Protein AF-A0A392P8F8-F1 (afdb_monomer)

pLDDT: mean 82.73, std 11.22, range [48.0, 95.44]

Secondary structure (DSSP, 8-state):
----S-EEEE-S-S-EE-TTT--EE-S-EEEESSTT---EEEHHHH-GGGS-S--GGGTT------SS-SSSS--B-TTT--B--

Structure (mmCIF, N/CA/C/O backbone):
data_AF-A0A392P8F8-F1
#
_entry.id   AF-A0A392P8F8-F1
#
loop_
_atom_site.group_PDB
_atom_site.id
_atom_site.type_symbol
_atom_site.label_atom_id
_atom_site.label_alt_id
_atom_site.label_comp_id
_atom_site.label_asym_id
_atom_site.label_entity_id
_atom_site.label_seq_id
_atom_site.pdbx_PDB_ins_code
_atom_site.Cartn_x
_atom_site.Cartn_y
_atom_site.Cartn_z
_atom_site.occupancy
_atom_site.B_iso_or_equiv
_atom_site.auth_seq_id
_atom_site.auth_comp_id
_atom_site.auth_asym_id
_atom_site.auth_atom_id
_atom_site.pdbx_PDB_model_num
ATOM 1 N N . MET A 1 1 ? 6.852 -8.595 7.461 1.00 48.00 1 MET A N 1
ATOM 2 C CA . MET A 1 1 ? 6.937 -8.157 6.061 1.00 48.00 1 MET A CA 1
ATOM 3 C C . MET A 1 1 ? 8.413 -8.179 5.813 1.00 48.00 1 MET A C 1
ATOM 5 O O . MET A 1 1 ? 9.056 -7.150 5.892 1.00 48.00 1 MET A O 1
ATOM 9 N N . ASP A 1 2 ? 8.950 -9.378 5.679 1.00 58.34 2 ASP A N 1
ATOM 10 C CA . ASP A 1 2 ? 10.386 -9.546 5.543 1.00 58.34 2 ASP A CA 1
ATOM 11 C C . ASP A 1 2 ? 10.548 -10.033 4.112 1.00 58.34 2 ASP A C 1
ATOM 13 O O . ASP A 1 2 ? 10.583 -11.222 3.813 1.00 58.34 2 ASP A O 1
ATOM 17 N N . HIS A 1 3 ? 10.389 -9.069 3.204 1.00 73.50 3 HIS A N 1
ATOM 18 C CA . HIS A 1 3 ? 10.785 -9.227 1.821 1.00 73.50 3 HIS A CA 1
ATOM 19 C C . HIS A 1 3 ? 12.253 -8.817 1.764 1.00 73.50 3 HIS A C 1
ATOM 21 O O . HIS A 1 3 ? 12.567 -7.644 1.943 1.00 73.50 3 HIS A O 1
ATOM 27 N N . GLU A 1 4 ? 13.139 -9.789 1.567 1.00 80.12 4 GLU A N 1
ATOM 28 C CA . GLU A 1 4 ? 14.586 -9.605 1.746 1.00 80.12 4 GLU A CA 1
ATOM 29 C C . GLU A 1 4 ? 15.311 -8.996 0.537 1.00 80.12 4 GLU A C 1
ATOM 31 O O . GLU A 1 4 ? 16.523 -8.804 0.585 1.00 80.12 4 GLU A O 1
ATOM 36 N N . HIS A 1 5 ? 14.610 -8.674 -0.554 1.00 87.62 5 HIS A N 1
ATOM 37 C CA . HIS A 1 5 ? 15.243 -7.986 -1.680 1.00 87.62 5 HIS A CA 1
ATOM 38 C C . HIS A 1 5 ? 15.114 -6.468 -1.565 1.00 87.62 5 HIS A C 1
ATOM 40 O O . HIS A 1 5 ? 14.077 -5.940 -1.151 1.00 87.62 5 HIS A O 1
ATOM 46 N N . SER A 1 6 ? 16.145 -5.781 -2.051 1.00 89.94 6 SER A N 1
ATOM 47 C CA . SER A 1 6 ? 16.154 -4.334 -2.237 1.00 89.94 6 SER A CA 1
ATOM 48 C C . SER A 1 6 ? 15.023 -3.869 -3.157 1.00 89.94 6 SER A C 1
ATOM 50 O O . SER A 1 6 ? 14.664 -4.531 -4.139 1.00 89.94 6 SER A O 1
ATOM 52 N N . LEU A 1 7 ? 14.472 -2.701 -2.831 1.00 91.94 7 LEU A N 1
ATOM 53 C CA . LEU A 1 7 ? 13.449 -2.025 -3.617 1.00 91.94 7 LEU A CA 1
ATOM 54 C C . LEU A 1 7 ? 14.055 -0.813 -4.335 1.00 91.94 7 LEU A C 1
ATOM 56 O O . LEU A 1 7 ? 14.775 -0.025 -3.728 1.00 91.94 7 LEU A O 1
ATOM 60 N N . GLN A 1 8 ? 13.701 -0.624 -5.604 1.00 94.00 8 GLN A N 1
ATOM 61 C CA . GLN A 1 8 ? 14.024 0.559 -6.398 1.00 94.00 8 GLN A CA 1
ATOM 62 C C . GLN A 1 8 ? 12.804 1.434 -6.620 1.00 94.00 8 GLN A C 1
ATOM 64 O O . GLN A 1 8 ? 11.741 0.951 -7.014 1.00 94.00 8 GLN A O 1
ATOM 69 N N . TYR A 1 9 ? 13.007 2.739 -6.476 1.00 94.50 9 TYR A N 1
ATOM 70 C CA . TYR A 1 9 ? 12.036 3.737 -6.893 1.00 94.50 9 TYR A CA 1
ATOM 71 C C . TYR A 1 9 ? 11.808 3.680 -8.409 1.00 94.50 9 TYR A C 1
ATOM 73 O O . TYR A 1 9 ? 12.752 3.611 -9.205 1.00 94.50 9 TYR A O 1
ATOM 81 N N . LYS A 1 10 ? 10.544 3.750 -8.814 1.00 94.44 10 LYS A N 1
ATOM 82 C CA . LYS A 1 10 ? 10.101 3.885 -10.196 1.00 94.44 10 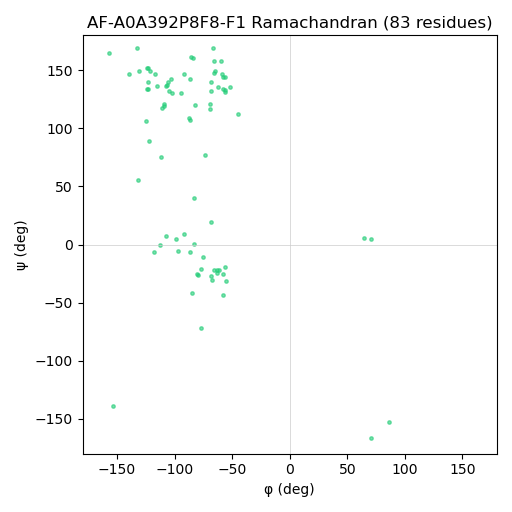LYS A CA 1
ATOM 83 C C . LYS A 1 10 ? 9.201 5.119 -10.316 1.00 94.44 10 LYS A C 1
ATOM 85 O O . LYS A 1 10 ? 8.311 5.299 -9.481 1.00 94.44 10 LYS A O 1
ATOM 90 N N . PRO A 1 11 ? 9.415 5.959 -11.345 1.00 94.31 11 PRO A N 1
ATOM 91 C CA . PRO A 1 11 ? 8.551 7.103 -11.610 1.00 94.31 11 PRO A CA 1
ATOM 92 C C . PRO A 1 11 ? 7.140 6.649 -12.032 1.00 94.31 11 PRO A C 1
ATOM 94 O O . PRO A 1 11 ? 6.943 5.468 -12.337 1.00 94.31 11 PRO A O 1
ATOM 97 N N . PRO A 1 12 ? 6.164 7.575 -12.097 1.00 95.12 12 PRO A N 1
ATOM 98 C CA . PRO A 1 12 ? 4.797 7.272 -12.504 1.00 95.12 12 PRO A CA 1
ATOM 99 C C . PRO A 1 12 ? 4.707 6.528 -13.838 1.00 95.12 12 PRO A C 1
ATOM 101 O O . PRO A 1 12 ? 5.353 6.902 -14.817 1.00 95.12 12 PRO A O 1
ATOM 104 N N . GLY A 1 13 ? 3.866 5.495 -13.878 1.00 92.19 13 GLY A N 1
ATOM 105 C CA . GLY A 1 13 ? 3.662 4.660 -15.058 1.00 92.19 13 GLY A CA 1
ATOM 106 C C . GLY A 1 13 ? 2.283 4.005 -15.081 1.00 92.19 13 GLY A C 1
ATOM 107 O O . GLY A 1 13 ? 1.276 4.636 -14.758 1.00 92.19 13 GLY A O 1
ATOM 108 N N . ALA A 1 14 ? 2.234 2.734 -15.484 1.00 93.00 14 ALA A N 1
ATOM 109 C CA . ALA A 1 14 ? 0.999 1.957 -15.467 1.00 93.00 14 ALA A CA 1
ATOM 110 C C . ALA A 1 14 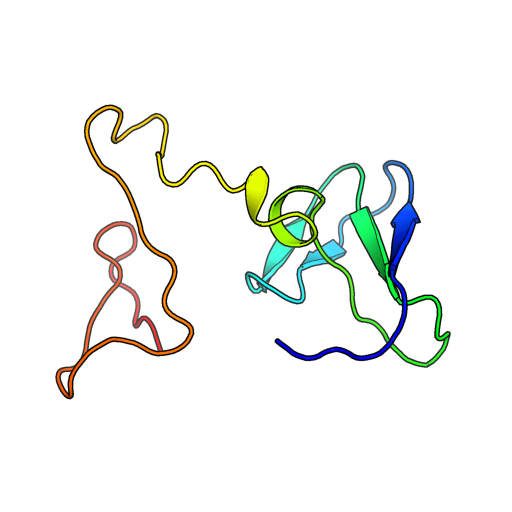? 0.484 1.752 -14.026 1.00 93.00 14 ALA A C 1
ATOM 112 O O . ALA A 1 14 ? 1.296 1.649 -13.101 1.00 93.00 14 ALA A O 1
ATOM 113 N N . PRO A 1 15 ? -0.844 1.643 -13.823 1.00 95.44 15 PRO A N 1
ATOM 114 C CA . PRO A 1 15 ? -1.399 1.255 -12.533 1.00 95.44 15 PRO A CA 1
ATOM 115 C C . PRO A 1 15 ? -0.837 -0.089 -12.071 1.00 95.44 15 PRO A C 1
ATOM 117 O O . PRO A 1 15 ? -0.628 -1.002 -12.873 1.00 95.44 15 PRO A O 1
ATOM 120 N N . TYR A 1 16 ? -0.632 -0.224 -10.768 1.00 94.56 16 TYR A N 1
ATOM 121 C CA . TYR A 1 16 ? -0.062 -1.422 -10.156 1.00 94.56 16 TYR A CA 1
ATOM 122 C C . TYR A 1 16 ? -0.882 -1.853 -8.942 1.00 94.56 16 TYR A C 1
ATOM 124 O O . TYR A 1 16 ? -1.758 -1.129 -8.474 1.00 94.56 16 TYR A O 1
ATOM 132 N N . LYS A 1 17 ? -0.614 -3.054 -8.422 1.00 95.38 17 LYS A N 1
ATOM 133 C CA . LYS A 1 17 ? -1.210 -3.531 -7.170 1.00 95.38 17 LYS A CA 1
ATOM 134 C C . LYS A 1 17 ? -0.141 -3.564 -6.090 1.00 95.38 17 LYS A C 1
ATOM 136 O O . LYS A 1 17 ? 0.863 -4.258 -6.239 1.00 95.38 17 LYS A O 1
ATOM 141 N N . CYS A 1 18 ? -0.358 -2.826 -5.008 1.00 92.88 18 CYS A N 1
ATOM 142 C CA . CYS A 1 18 ? 0.576 -2.797 -3.895 1.00 92.88 18 CYS A CA 1
ATOM 143 C C . CYS A 1 18 ? 0.594 -4.150 -3.176 1.00 92.88 18 CYS A C 1
ATOM 145 O O . CYS A 1 18 ? -0.434 -4.726 -2.830 1.00 92.88 18 CYS A O 1
ATOM 147 N N . SER A 1 19 ? 1.785 -4.675 -2.927 1.00 91.75 19 SER A N 1
ATOM 148 C CA . SER A 1 19 ? 2.008 -5.951 -2.256 1.00 91.75 19 SER A CA 1
ATOM 149 C C . SER A 1 19 ? 1.822 -5.850 -0.744 1.00 91.75 19 SER A C 1
ATOM 151 O O . SER A 1 19 ? 1.533 -6.872 -0.123 1.00 91.75 19 SER A O 1
ATOM 153 N N . GLY A 1 20 ? 1.927 -4.642 -0.179 1.00 85.00 20 GLY A N 1
ATOM 154 C 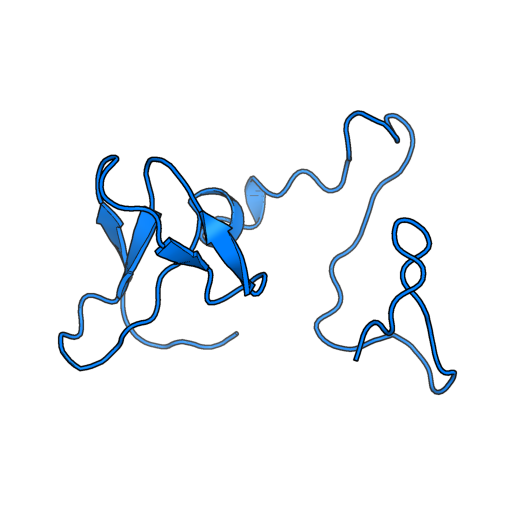CA . GLY A 1 20 ? 1.683 -4.342 1.230 1.00 85.00 20 GLY A CA 1
ATOM 155 C C . GLY A 1 20 ? 0.191 -4.277 1.544 1.00 85.00 20 GLY A C 1
ATOM 156 O O . GLY A 1 20 ? -0.342 -5.196 2.159 1.00 85.00 20 GLY A O 1
ATOM 157 N N . CYS A 1 21 ? -0.492 -3.225 1.083 1.00 84.69 21 CYS A N 1
ATOM 158 C CA . CYS A 1 21 ? -1.907 -2.981 1.396 1.00 84.69 21 CYS A CA 1
ATOM 159 C C . CYS A 1 21 ? -2.907 -3.671 0.452 1.00 84.69 21 CYS A C 1
ATOM 161 O O . CYS A 1 21 ? -4.102 -3.631 0.709 1.00 84.69 21 CYS A O 1
ATOM 163 N N . LYS A 1 22 ? -2.442 -4.308 -0.633 1.00 87.44 22 LYS A N 1
ATOM 164 C CA . LYS A 1 22 ? -3.273 -4.986 -1.653 1.00 87.44 22 LYS A CA 1
ATOM 165 C C . LYS A 1 22 ? -4.198 -4.076 -2.463 1.00 87.44 22 LYS A C 1
ATOM 167 O O . LYS A 1 22 ? -4.920 -4.590 -3.318 1.00 87.44 22 LYS A O 1
ATOM 172 N N . GLU A 1 23 ? -4.106 -2.766 -2.282 1.00 88.81 23 GLU A N 1
ATOM 173 C CA . GLU A 1 23 ? -4.861 -1.785 -3.055 1.00 88.81 23 GLU A CA 1
ATOM 174 C C . GLU A 1 23 ? -4.165 -1.401 -4.364 1.00 88.81 23 GLU A C 1
ATOM 176 O O . GLU A 1 23 ? -2.963 -1.624 -4.564 1.00 88.81 23 GLU A O 1
ATOM 181 N N . LEU A 1 24 ? -4.954 -0.836 -5.278 1.00 94.38 24 LEU A N 1
ATOM 182 C CA . LEU A 1 24 ? -4.459 -0.294 -6.538 1.00 94.38 24 LEU A CA 1
ATOM 183 C C . LEU A 1 24 ? -3.602 0.957 -6.271 1.00 94.38 24 LEU A C 1
ATOM 185 O O . LEU A 1 24 ? -3.923 1.779 -5.416 1.00 94.38 24 LEU A O 1
ATOM 189 N N . GLY A 1 25 ? -2.500 1.099 -6.996 1.00 91.75 25 GLY A N 1
ATOM 190 C CA . GLY A 1 25 ? -1.605 2.247 -6.945 1.00 91.75 25 GLY A CA 1
ATOM 191 C C . GLY A 1 25 ? -1.534 2.984 -8.269 1.00 91.75 25 GLY A C 1
ATOM 192 O O . GLY A 1 25 ? -1.600 2.379 -9.342 1.00 91.75 25 GLY A O 1
ATOM 193 N N . PHE A 1 26 ? -1.369 4.298 -8.163 1.00 93.88 26 PHE A N 1
ATOM 194 C CA . PHE A 1 26 ? -1.123 5.212 -9.269 1.00 93.88 26 PHE A CA 1
ATOM 195 C C . PHE A 1 26 ? 0.071 6.091 -8.910 1.00 93.88 26 PHE A C 1
ATOM 197 O O . PHE A 1 26 ? 0.280 6.396 -7.739 1.00 93.88 26 PHE A O 1
ATOM 204 N N . GLY A 1 27 ? 0.833 6.524 -9.910 1.00 93.31 27 GLY A N 1
ATOM 205 C CA . GLY A 1 27 ? 2.010 7.352 -9.667 1.00 93.31 27 GLY A CA 1
ATOM 206 C C . GLY A 1 27 ? 3.264 6.533 -9.377 1.00 93.31 27 GLY A C 1
ATOM 207 O O . GLY A 1 27 ? 3.418 5.416 -9.878 1.00 93.31 27 GLY A O 1
ATOM 208 N N . SER A 1 28 ? 4.185 7.134 -8.630 1.00 95.00 28 SER A N 1
ATOM 209 C CA . SER A 1 28 ? 5.472 6.533 -8.287 1.00 95.00 28 SER A CA 1
ATOM 210 C C . SER A 1 28 ? 5.315 5.309 -7.390 1.00 95.00 28 SER A C 1
ATOM 212 O O . SER A 1 28 ? 4.283 5.110 -6.746 1.00 95.00 28 SER A O 1
ATOM 214 N N . SER A 1 29 ? 6.323 4.444 -7.391 1.00 95.25 29 SER A N 1
ATOM 215 C CA . SER A 1 29 ? 6.272 3.159 -6.689 1.00 95.25 29 SER A CA 1
ATOM 216 C C . SER A 1 29 ? 7.658 2.618 -6.371 1.00 95.25 29 SER A C 1
ATOM 218 O O . SER A 1 29 ? 8.656 3.047 -6.946 1.00 95.25 29 SER A O 1
ATOM 220 N N . TYR A 1 30 ? 7.716 1.634 -5.478 1.00 94.50 30 TYR A N 1
ATOM 221 C CA . TYR A 1 30 ? 8.926 0.883 -5.165 1.00 94.50 30 TYR A CA 1
ATOM 222 C C . TYR A 1 30 ? 8.796 -0.550 -5.662 1.00 94.50 30 TYR A C 1
ATOM 224 O O . TYR A 1 30 ? 7.935 -1.298 -5.205 1.00 94.50 30 TYR A O 1
ATOM 232 N N . HIS A 1 31 ? 9.656 -0.938 -6.597 1.00 94.44 31 HIS A N 1
ATOM 233 C CA . HIS A 1 31 ? 9.680 -2.268 -7.194 1.00 94.44 31 HIS A CA 1
ATOM 234 C C . HIS A 1 31 ? 10.860 -3.070 -6.664 1.00 94.44 31 HIS A C 1
ATOM 236 O O . HIS A 1 31 ? 11.968 -2.552 -6.568 1.00 94.44 31 HIS A O 1
ATOM 242 N N . CYS A 1 32 ? 10.650 -4.353 -6.397 1.00 94.06 32 CYS A N 1
ATOM 243 C CA . CYS A 1 32 ? 11.744 -5.281 -6.167 1.00 94.06 32 CYS A CA 1
ATOM 244 C C . CYS A 1 32 ? 12.689 -5.332 -7.374 1.00 94.06 32 CYS A C 1
ATOM 246 O O . CYS A 1 32 ? 12.254 -5.450 -8.518 1.00 94.06 32 CYS A O 1
ATOM 248 N N . GLU A 1 33 ? 13.993 -5.267 -7.106 1.00 91.56 33 GLU A N 1
ATOM 249 C CA . GLU A 1 33 ? 15.037 -5.347 -8.136 1.00 91.56 33 GLU A CA 1
ATOM 250 C C . GLU A 1 33 ? 15.132 -6.730 -8.788 1.00 91.56 33 GLU A C 1
ATOM 252 O O . GLU A 1 33 ? 15.553 -6.863 -9.938 1.00 91.56 33 GLU A O 1
ATOM 257 N N . ASN A 1 34 ? 14.744 -7.775 -8.056 1.00 92.12 34 ASN A N 1
ATOM 258 C CA . ASN A 1 34 ? 14.759 -9.140 -8.557 1.00 92.12 34 ASN A CA 1
ATOM 259 C C . ASN A 1 34 ? 13.682 -9.328 -9.638 1.00 92.12 34 ASN A C 1
ATOM 261 O O . ASN A 1 34 ? 12.490 -9.260 -9.347 1.00 92.12 34 ASN A O 1
ATOM 265 N N . ILE A 1 35 ? 14.112 -9.634 -10.866 1.00 84.62 35 ILE A N 1
ATOM 266 C CA . ILE A 1 35 ? 13.248 -9.781 -12.049 1.00 84.62 35 ILE A CA 1
ATOM 267 C C . ILE A 1 35 ? 12.156 -10.852 -11.897 1.00 84.62 35 ILE A C 1
ATOM 269 O O . ILE A 1 35 ? 11.108 -10.759 -12.527 1.00 84.62 35 ILE A O 1
ATOM 273 N N . ASN A 1 36 ? 12.375 -11.849 -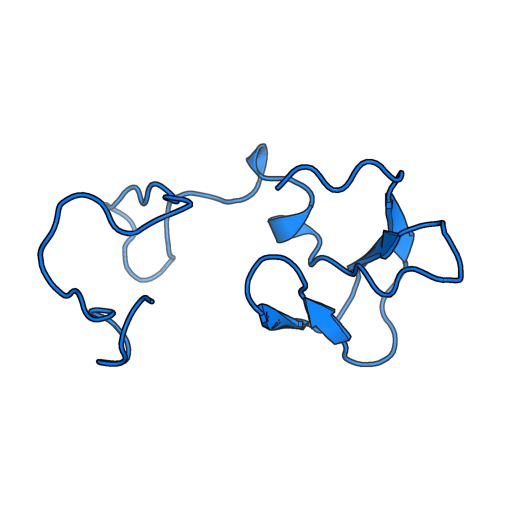11.034 1.00 88.75 36 ASN A N 1
ATOM 274 C CA . ASN A 1 36 ? 11.408 -12.915 -10.760 1.00 88.75 36 ASN A CA 1
ATOM 275 C C . ASN A 1 36 ? 10.476 -12.590 -9.582 1.00 88.75 36 ASN A C 1
ATOM 277 O O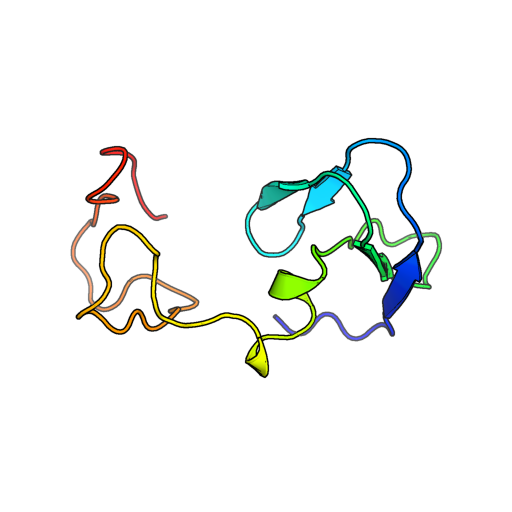 . ASN A 1 36 ? 9.741 -13.460 -9.112 1.00 88.75 36 ASN A O 1
ATOM 281 N N . CYS A 1 37 ? 10.511 -11.359 -9.073 1.00 91.19 37 CYS A N 1
ATOM 282 C CA . CYS A 1 37 ? 9.746 -10.938 -7.916 1.00 91.19 37 CYS A CA 1
ATOM 283 C C . CYS A 1 37 ? 8.881 -9.718 -8.248 1.00 91.19 37 CYS A C 1
ATOM 285 O O . CYS A 1 37 ? 9.351 -8.586 -8.318 1.00 91.19 37 CYS A O 1
ATOM 287 N N . ASN A 1 38 ? 7.575 -9.943 -8.378 1.00 89.25 38 ASN A N 1
ATOM 288 C CA . ASN A 1 38 ? 6.592 -8.886 -8.636 1.00 89.25 38 ASN A CA 1
ATOM 289 C C . ASN A 1 38 ? 6.161 -8.165 -7.347 1.00 89.25 38 ASN A C 1
ATOM 291 O O . ASN A 1 38 ? 4.977 -7.892 -7.145 1.00 89.25 38 ASN A O 1
ATOM 295 N N . TYR A 1 39 ? 7.109 -7.903 -6.447 1.00 93.38 39 TYR A N 1
ATOM 296 C CA . TYR A 1 39 ? 6.841 -7.198 -5.202 1.00 93.38 39 TYR A CA 1
ATOM 297 C C . TYR A 1 39 ? 6.939 -5.692 -5.441 1.00 93.38 39 TYR A C 1
ATOM 299 O O . TYR A 1 39 ? 8.020 -5.150 -5.663 1.00 93.38 39 TYR A O 1
ATOM 307 N N . ILE A 1 40 ? 5.782 -5.036 -5.444 1.00 94.50 40 ILE A N 1
ATOM 308 C CA . ILE A 1 40 ? 5.628 -3.604 -5.722 1.00 94.50 40 ILE A CA 1
ATOM 309 C C . ILE A 1 40 ? 4.938 -2.962 -4.526 1.00 94.50 40 ILE A C 1
ATOM 311 O O . ILE A 1 40 ? 3.937 -3.497 -4.056 1.00 94.50 40 ILE A O 1
ATOM 315 N N . LEU A 1 41 ? 5.426 -1.828 -4.043 1.00 92.81 41 LEU A N 1
ATOM 316 C CA . LEU A 1 41 ? 4.816 -1.052 -2.967 1.00 92.81 41 LEU A CA 1
ATOM 317 C C . LEU A 1 41 ? 4.489 0.365 -3.435 1.00 92.81 41 LEU A C 1
ATOM 319 O O . LEU A 1 41 ? 5.198 0.931 -4.268 1.00 92.81 41 LEU A O 1
ATOM 323 N N . HIS A 1 42 ? 3.433 0.943 -2.859 1.00 92.25 42 HIS A N 1
ATOM 324 C CA . HIS A 1 42 ? 3.270 2.398 -2.851 1.00 92.25 42 HIS A CA 1
ATOM 325 C C . HIS A 1 42 ? 4.458 3.055 -2.138 1.00 92.25 42 HIS A C 1
ATOM 327 O O . HIS A 1 42 ? 5.108 2.415 -1.308 1.00 92.25 42 HIS A O 1
ATOM 333 N N . GLU A 1 43 ? 4.719 4.327 -2.421 1.00 88.69 43 GLU A N 1
ATOM 334 C CA . GLU A 1 43 ? 5.756 5.110 -1.734 1.00 88.69 43 GLU 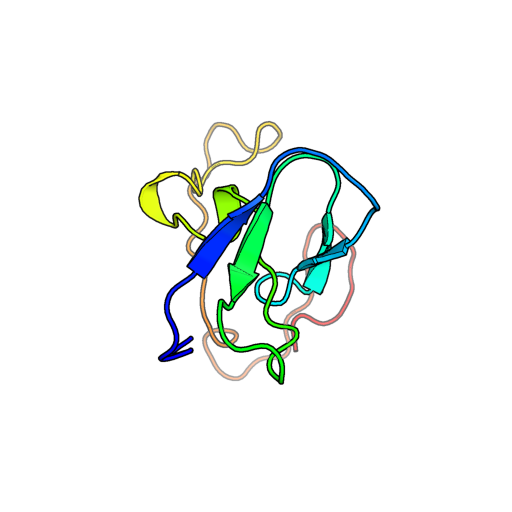A CA 1
ATOM 335 C C . GLU A 1 43 ? 5.512 5.148 -0.218 1.00 88.69 43 GLU A C 1
ATOM 337 O O . GLU A 1 43 ? 6.399 4.837 0.577 1.00 88.69 43 GLU A O 1
ATOM 342 N N . GLU A 1 44 ? 4.258 5.354 0.173 1.00 82.31 44 GLU A N 1
ATOM 343 C CA . GLU A 1 44 ? 3.781 5.358 1.554 1.00 82.31 44 GLU A CA 1
ATOM 344 C C . GLU A 1 44 ? 3.859 3.967 2.201 1.00 82.31 44 GLU A C 1
ATOM 346 O O . GLU A 1 44 ? 4.067 3.840 3.403 1.00 82.31 44 GLU A O 1
ATOM 351 N N . CYS A 1 45 ? 3.706 2.901 1.407 1.00 84.38 45 CYS A N 1
ATOM 352 C CA . CYS A 1 45 ? 3.824 1.526 1.897 1.00 84.38 45 CYS A CA 1
ATOM 353 C C . CYS A 1 45 ? 5.283 1.069 2.036 1.00 84.38 45 CYS A C 1
ATOM 355 O O . CYS A 1 45 ? 5.558 0.155 2.811 1.00 84.38 45 CYS A O 1
ATOM 357 N N . ALA A 1 46 ? 6.201 1.649 1.259 1.00 86.25 46 ALA A N 1
ATOM 358 C CA . ALA A 1 46 ? 7.629 1.358 1.330 1.00 86.25 46 ALA A CA 1
ATOM 359 C C . ALA A 1 46 ? 8.313 2.100 2.484 1.00 86.25 46 ALA A C 1
ATOM 361 O O . ALA A 1 46 ? 9.335 1.627 2.978 1.00 86.25 46 ALA A O 1
ATOM 362 N N . ASN A 1 47 ? 7.746 3.229 2.919 1.00 77.44 47 ASN A N 1
ATOM 363 C CA . ASN A 1 47 ? 8.305 4.046 3.983 1.00 77.44 47 ASN A CA 1
ATOM 364 C C . ASN A 1 47 ? 7.315 4.230 5.152 1.00 77.44 47 ASN A C 1
ATOM 366 O O . ASN A 1 47 ? 6.539 5.188 5.160 1.00 77.44 47 ASN A O 1
ATOM 370 N N . PRO A 1 48 ? 7.326 3.329 6.154 1.00 60.81 48 PRO A N 1
ATOM 371 C CA . PRO A 1 48 ? 6.352 3.342 7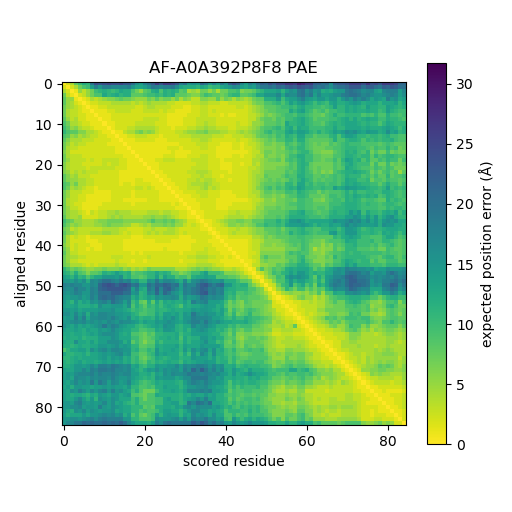.246 1.00 60.81 48 PRO A CA 1
ATOM 372 C C . PRO A 1 48 ? 6.431 4.602 8.117 1.00 60.81 48 PRO A C 1
ATOM 374 O O . PRO A 1 48 ? 5.421 4.974 8.713 1.00 60.81 48 PRO A O 1
ATOM 377 N N . ASP A 1 49 ? 7.567 5.307 8.125 1.00 63.16 49 ASP A N 1
ATOM 378 C CA . ASP A 1 49 ? 7.721 6.584 8.835 1.00 63.16 49 ASP A CA 1
ATOM 379 C C . ASP A 1 49 ? 6.844 7.702 8.238 1.00 63.16 49 ASP A C 1
ATOM 381 O O . ASP A 1 49 ? 6.501 8.662 8.927 1.00 63.16 49 ASP A O 1
ATOM 385 N N . TYR A 1 50 ? 6.434 7.559 6.971 1.00 57.44 50 TYR A N 1
ATOM 386 C CA . TYR A 1 50 ? 5.507 8.463 6.279 1.00 57.44 50 TYR A CA 1
ATOM 387 C C . TYR A 1 50 ? 4.067 7.959 6.283 1.00 57.44 50 TYR A C 1
ATOM 389 O O . TYR A 1 50 ? 3.171 8.684 5.845 1.00 57.44 50 TYR A O 1
ATOM 397 N N . SER A 1 51 ? 3.815 6.745 6.786 1.00 54.03 51 SER A N 1
ATOM 398 C CA . SER A 1 51 ? 2.454 6.287 7.043 1.00 54.03 51 SER A CA 1
ATOM 399 C C . SER A 1 51 ? 1.947 7.011 8.282 1.00 54.03 51 SER A C 1
ATOM 401 O O . SER A 1 51 ? 1.950 6.513 9.405 1.00 54.03 51 SER A O 1
ATOM 403 N N . TYR A 1 52 ? 1.580 8.270 8.068 1.00 57.22 52 TYR A N 1
ATOM 404 C CA . TYR A 1 52 ? 0.850 9.074 9.013 1.00 57.22 52 TYR A CA 1
ATOM 405 C C . TYR A 1 52 ? -0.276 8.213 9.564 1.00 57.22 52 TYR A C 1
ATOM 407 O O . TYR A 1 52 ? -1.212 7.837 8.860 1.00 57.22 52 TYR A O 1
ATOM 415 N N . THR A 1 53 ? -0.175 7.883 10.843 1.00 65.81 53 THR A N 1
ATOM 416 C CA . THR A 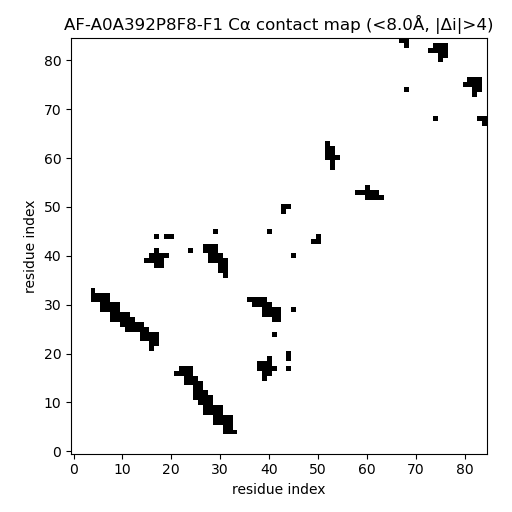1 53 ? -1.179 7.131 11.588 1.00 65.81 53 THR A CA 1
ATOM 417 C C . THR A 1 53 ? -2.451 7.958 11.773 1.00 65.81 53 THR A C 1
ATOM 419 O O . THR A 1 53 ? -3.252 7.672 12.644 1.00 65.81 53 THR A O 1
ATOM 422 N N . PHE A 1 54 ? -2.676 8.994 10.971 1.00 65.19 54 PHE A N 1
ATOM 423 C CA . PHE A 1 54 ? -3.869 9.810 10.975 1.00 65.19 54 PHE A CA 1
ATOM 424 C C . PHE A 1 54 ? -4.485 9.781 9.583 1.00 65.19 54 PHE A C 1
ATOM 426 O O . PHE A 1 54 ? -3.812 9.832 8.556 1.00 65.19 54 PHE A O 1
ATOM 433 N N . HIS A 1 55 ? -5.804 9.713 9.554 1.00 69.06 55 HIS A N 1
ATOM 434 C CA . HIS A 1 55 ? -6.572 9.836 8.329 1.00 69.06 55 HIS A CA 1
ATOM 435 C C . HIS A 1 55 ? -7.180 11.245 8.303 1.00 69.06 55 HIS A C 1
ATOM 437 O O . HIS A 1 55 ? -7.638 11.691 9.356 1.00 69.06 55 HIS A O 1
ATOM 443 N N . PRO A 1 56 ? -7.273 11.942 7.155 1.00 73.69 56 PRO A N 1
ATOM 444 C CA . PRO A 1 56 ? -7.859 13.287 7.099 1.00 73.69 56 PRO A CA 1
ATOM 445 C C . PRO A 1 56 ? -9.285 13.373 7.664 1.00 73.69 56 PRO A C 1
ATOM 447 O O . PRO A 1 56 ? -9.663 14.370 8.256 1.00 73.69 56 PRO A O 1
ATOM 450 N N . PHE A 1 57 ? -10.080 12.304 7.541 1.00 72.06 57 PHE A N 1
ATOM 451 C CA . PHE A 1 57 ? -11.416 12.235 8.166 1.00 72.06 57 PHE A CA 1
ATOM 452 C C . PHE A 1 57 ? -11.407 11.989 9.687 1.00 72.06 57 PHE A C 1
ATOM 454 O O . PHE A 1 57 ? -12.447 12.105 10.329 1.00 72.06 57 PHE A O 1
ATOM 461 N N . PHE A 1 58 ? -10.259 11.651 10.270 1.00 77.06 58 PHE A N 1
ATOM 462 C CA . PHE A 1 58 ? -10.087 11.305 11.680 1.00 77.06 58 PHE A CA 1
ATOM 463 C C . PHE A 1 58 ? -8.902 12.077 12.283 1.00 77.06 58 PHE A C 1
ATOM 465 O O . PHE A 1 58 ? -7.985 11.494 12.855 1.00 77.06 58 PHE A O 1
ATOM 472 N N . GLU A 1 59 ? -8.932 13.406 12.171 1.00 77.81 59 GLU A N 1
ATOM 473 C CA . GLU A 1 59 ? -7.835 14.319 12.552 1.00 77.81 59 GLU A CA 1
ATOM 474 C C . GLU A 1 59 ? -7.357 14.193 14.013 1.00 77.81 59 GLU A C 1
ATOM 476 O O . GLU A 1 59 ? -6.265 14.639 14.353 1.00 77.81 59 GLU A O 1
ATOM 481 N N . LYS A 1 60 ? -8.171 13.603 14.898 1.00 82.44 60 LYS A N 1
ATOM 482 C CA . LYS A 1 60 ? -7.870 13.424 16.331 1.00 82.44 60 LYS A CA 1
ATOM 483 C C . LYS A 1 60 ? -7.541 11.980 16.714 1.00 82.44 60 LYS A C 1
ATOM 485 O O . LYS A 1 60 ? -7.452 11.673 17.903 1.00 82.44 60 LYS A O 1
ATOM 490 N N . SER A 1 61 ? -7.404 11.088 15.739 1.00 80.12 61 SER A N 1
ATOM 491 C CA . SER A 1 61 ? -7.169 9.665 15.969 1.00 80.12 61 SER A CA 1
ATOM 492 C C . SER A 1 61 ? -5.799 9.259 15.449 1.00 80.12 61 SER A C 1
ATOM 494 O O . SER A 1 61 ? -5.415 9.629 14.344 1.00 80.12 61 SER A O 1
ATOM 496 N N . ASN A 1 62 ? -5.095 8.463 16.254 1.00 76.94 62 ASN A N 1
ATOM 497 C CA . ASN A 1 62 ? -3.888 7.762 15.838 1.00 76.94 62 ASN A CA 1
ATOM 498 C C . ASN A 1 62 ? -4.256 6.295 15.567 1.00 76.94 62 ASN A C 1
ATOM 500 O O . ASN A 1 62 ? -4.905 5.653 16.393 1.00 76.94 62 ASN A O 1
ATOM 504 N N . PHE A 1 63 ? -3.850 5.778 14.417 1.00 77.25 63 PHE A N 1
ATOM 505 C CA . PHE A 1 63 ? -4.094 4.433 13.924 1.00 77.25 63 PHE A CA 1
ATOM 506 C C . PHE A 1 63 ? -2.794 3.646 13.945 1.00 77.25 63 PHE A C 1
ATOM 508 O O . PHE A 1 63 ? -1.840 3.975 13.251 1.00 77.25 63 PHE A O 1
ATOM 515 N N . GLU A 1 64 ? -2.763 2.562 14.701 1.00 75.06 64 GLU A N 1
ATOM 516 C CA . GLU A 1 64 ? -1.639 1.635 14.675 1.00 75.06 64 GLU A CA 1
ATOM 517 C C . GLU A 1 64 ? -1.928 0.489 13.706 1.00 75.06 64 GLU A C 1
ATOM 519 O O . GLU A 1 64 ? -2.979 -0.156 13.770 1.00 75.06 64 GLU A O 1
ATOM 524 N N . PHE A 1 65 ? -0.980 0.209 12.814 1.00 72.25 65 PHE A N 1
ATOM 525 C CA . PHE A 1 65 ? -1.082 -0.919 11.898 1.00 72.25 65 PHE A CA 1
ATOM 526 C C . PHE A 1 65 ? -0.634 -2.212 12.582 1.00 72.25 65 PHE A C 1
ATOM 528 O O . PHE A 1 65 ? 0.522 -2.369 12.975 1.00 72.25 65 PHE A O 1
ATOM 535 N N . TYR A 1 66 ? -1.544 -3.182 12.659 1.00 70.62 66 TYR A N 1
ATOM 536 C CA . TYR A 1 66 ? -1.261 -4.516 13.178 1.00 70.62 66 TYR A CA 1
ATOM 537 C C . TYR A 1 66 ? -1.167 -5.529 12.032 1.00 70.62 66 TYR A C 1
ATOM 539 O O . TYR A 1 66 ? -2.054 -5.609 11.187 1.00 70.62 66 TYR A O 1
ATOM 547 N N . LYS A 1 67 ? -0.116 -6.364 12.025 1.00 69.69 67 LYS A N 1
ATOM 548 C CA . LYS A 1 67 ? 0.068 -7.440 11.021 1.00 69.69 67 LYS A CA 1
ATOM 549 C C . LYS A 1 67 ? -1.027 -8.512 11.066 1.00 69.69 67 LYS A C 1
ATOM 551 O O . LYS A 1 67 ? -1.200 -9.251 10.104 1.00 69.69 67 LYS A O 1
ATOM 556 N N . LYS A 1 68 ? -1.680 -8.664 12.216 1.00 73.12 68 LYS A N 1
ATOM 557 C CA . LYS A 1 68 ? -2.786 -9.591 12.458 1.00 73.12 68 LYS A CA 1
ATOM 558 C C . LYS A 1 68 ? -3.813 -8.876 13.330 1.00 73.12 68 LYS A C 1
ATOM 560 O O . LYS A 1 68 ? -3.395 -8.084 14.179 1.00 73.12 68 LYS A O 1
ATOM 565 N N . PRO A 1 69 ? -5.115 -9.156 13.173 1.00 76.69 69 PRO A N 1
ATOM 566 C CA . PRO A 1 69 ? -6.124 -8.567 14.038 1.00 76.69 69 PRO A CA 1
ATOM 567 C C . PRO A 1 69 ? -5.797 -8.888 15.506 1.00 76.69 69 PRO A C 1
ATOM 569 O O . PRO A 1 69 ? -5.511 -10.044 15.827 1.00 76.69 69 PRO A O 1
ATOM 572 N N . PRO A 1 70 ? -5.807 -7.892 16.411 1.00 80.31 70 PRO A N 1
ATOM 573 C CA . PRO A 1 70 ? -5.530 -8.156 17.814 1.00 80.31 70 PRO A CA 1
ATOM 574 C C . PRO A 1 70 ? -6.637 -9.032 18.421 1.00 80.31 70 PRO A C 1
ATOM 576 O O . PRO A 1 70 ? -7.810 -8.880 18.074 1.00 80.31 70 PRO A O 1
ATOM 579 N N . GLY A 1 71 ? -6.299 -9.887 19.385 1.00 83.38 71 GLY A N 1
ATOM 580 C CA . GLY A 1 71 ? -7.268 -10.747 20.079 1.00 83.38 71 GLY A CA 1
ATOM 581 C C . GLY A 1 71 ? -7.840 -11.890 19.225 1.00 83.38 71 GLY A C 1
ATOM 582 O O . GLY A 1 71 ? -7.313 -12.216 18.170 1.00 83.38 71 GLY A O 1
ATOM 583 N N . TYR A 1 72 ? -8.915 -12.518 19.716 1.00 81.50 72 TYR A N 1
ATOM 584 C CA . TYR A 1 72 ? -9.505 -13.737 19.126 1.00 81.50 72 TYR A CA 1
ATOM 585 C C . TYR A 1 72 ? -10.898 -13.538 18.513 1.00 81.50 72 TYR A C 1
ATOM 587 O O . TYR A 1 72 ? -11.515 -14.494 18.053 1.00 81.50 72 TYR A O 1
ATOM 595 N N . ARG A 1 73 ? -11.441 -12.318 18.565 1.00 82.56 73 ARG A N 1
ATOM 596 C CA . ARG A 1 73 ? -12.781 -12.028 18.040 1.00 82.56 73 ARG A CA 1
ATOM 597 C C . ARG A 1 73 ? -12.697 -11.699 16.556 1.00 82.56 73 ARG A C 1
ATOM 599 O O . ARG A 1 73 ? -11.781 -10.988 16.151 1.00 82.56 73 ARG A O 1
ATOM 606 N N . THR A 1 74 ? -13.687 -12.148 15.787 1.00 81.94 74 THR A N 1
ATOM 607 C CA . THR A 1 74 ? -13.908 -11.671 14.419 1.00 81.94 74 THR A CA 1
ATOM 608 C C . THR A 1 74 ? -14.071 -10.156 14.444 1.00 81.94 74 THR A C 1
ATOM 610 O O . THR A 1 74 ? -14.791 -9.619 15.293 1.00 81.94 74 THR A O 1
ATOM 613 N N . ARG A 1 75 ? -13.376 -9.463 13.545 1.00 85.12 75 ARG A N 1
ATOM 614 C CA . ARG A 1 75 ? -13.453 -8.012 13.402 1.00 85.12 75 ARG A CA 1
ATOM 615 C C . ARG A 1 75 ? -13.845 -7.672 11.975 1.00 85.12 75 ARG A C 1
ATOM 617 O O . ARG A 1 75 ? -13.525 -8.407 11.049 1.00 85.12 75 ARG A O 1
ATOM 624 N N . TYR A 1 76 ? -14.502 -6.536 11.828 1.00 87.69 76 TYR A N 1
ATOM 625 C CA . TYR A 1 76 ? -14.871 -5.976 10.540 1.00 87.69 76 TYR A CA 1
ATOM 626 C C . TYR A 1 76 ? -14.298 -4.566 10.454 1.00 87.69 76 TYR A C 1
ATOM 628 O O . TYR A 1 76 ? -14.075 -3.919 11.477 1.00 87.69 76 TYR A O 1
ATOM 636 N N . CYS A 1 77 ? -14.018 -4.106 9.242 1.00 83.19 77 CYS A N 1
ATOM 637 C CA . CYS A 1 77 ? -13.567 -2.746 9.009 1.00 83.19 77 CYS A CA 1
ATOM 638 C C . CYS A 1 77 ? -14.721 -1.775 9.286 1.00 83.19 77 CYS A C 1
ATOM 640 O O . CYS A 1 77 ? -15.741 -1.838 8.602 1.00 83.19 77 CYS A O 1
ATOM 642 N N . ASP A 1 78 ? -14.542 -0.840 10.222 1.00 81.62 78 ASP A N 1
ATOM 643 C CA . ASP A 1 78 ? -15.566 0.162 10.560 1.00 81.62 78 ASP A CA 1
ATOM 644 C C . ASP A 1 78 ? -15.933 1.073 9.372 1.00 81.62 78 ASP A C 1
ATOM 646 O O . ASP A 1 78 ? -17.019 1.645 9.339 1.00 81.62 78 ASP A O 1
ATOM 650 N N . ALA A 1 79 ? -15.050 1.194 8.373 1.00 78.12 79 ALA A N 1
ATOM 651 C CA . ALA A 1 79 ? -15.285 2.028 7.196 1.00 78.12 79 ALA A CA 1
ATOM 652 C C . ALA A 1 79 ? -16.089 1.322 6.090 1.00 78.12 79 ALA A C 1
ATOM 654 O O . ALA A 1 79 ? -16.946 1.946 5.469 1.00 78.12 79 ALA A O 1
ATOM 655 N N . CYS A 1 80 ? -15.812 0.042 5.803 1.00 82.31 80 CYS A N 1
ATOM 656 C CA . CYS A 1 80 ? -16.418 -0.666 4.664 1.00 82.31 80 CYS A CA 1
ATOM 657 C C . CYS A 1 80 ? -17.276 -1.884 5.041 1.00 82.31 80 CYS A C 1
ATOM 659 O O . CYS A 1 80 ? -17.895 -2.481 4.161 1.00 82.31 80 CYS A O 1
ATOM 661 N N . GLY A 1 81 ? -17.300 -2.279 6.317 1.00 86.88 81 GLY A N 1
ATOM 662 C CA . GLY A 1 81 ? -18.076 -3.409 6.835 1.00 86.88 81 GLY A CA 1
ATOM 663 C C . GLY A 1 81 ? -17.570 -4.798 6.424 1.00 86.88 81 GLY A C 1
ATOM 664 O O . GLY A 1 81 ? -18.222 -5.792 6.733 1.00 86.88 81 GLY A O 1
ATOM 665 N N . LYS A 1 82 ? -16.436 -4.893 5.720 1.00 83.56 82 LYS A N 1
ATOM 666 C CA . LYS A 1 82 ? -15.837 -6.171 5.296 1.00 83.56 82 LYS A CA 1
ATOM 667 C C . LYS A 1 82 ? -14.980 -6.785 6.403 1.00 83.56 82 LYS A C 1
ATOM 669 O O . LYS A 1 82 ? -14.552 -6.079 7.314 1.00 83.56 82 LYS A O 1
ATOM 674 N N . ASP A 1 83 ? -14.728 -8.089 6.305 1.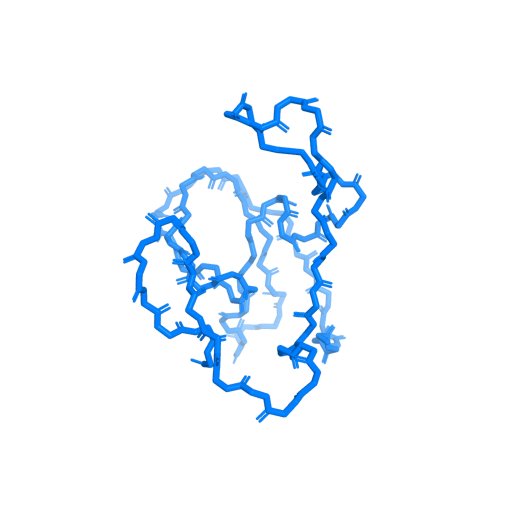00 83.00 83 ASP A N 1
ATOM 675 C CA . ASP A 1 83 ? -13.785 -8.800 7.180 1.00 83.00 83 ASP A CA 1
ATOM 676 C C . ASP A 1 83 ? -12.370 -8.192 7.067 1.00 83.00 83 ASP A C 1
ATOM 678 O O . ASP A 1 83 ? -11.995 -7.679 6.010 1.00 83.00 83 ASP A O 1
ATOM 682 N N . VAL A 1 84 ? -11.615 -8.208 8.169 1.00 76.88 84 VAL A N 1
ATOM 683 C CA . VAL A 1 84 ? -10.223 -7.722 8.242 1.00 76.88 84 VAL A CA 1
ATOM 684 C C . VAL A 1 84 ? -9.182 -8.850 8.149 1.00 76.88 84 VAL A C 1
ATOM 686 O O . VAL A 1 84 ? -7.993 -8.586 8.340 1.00 76.88 84 VAL A O 1
ATOM 689 N N . LEU A 1 85 ? -9.624 -10.093 7.925 1.00 67.38 85 LEU A N 1
ATOM 690 C CA . LEU A 1 85 ? -8.796 -11.289 7.725 1.00 67.38 85 LEU A CA 1
ATOM 691 C C . LEU A 1 85 ? -8.323 -11.468 6.276 1.00 67.38 85 LEU A C 1
ATOM 693 O O . LEU A 1 85 ? -9.125 -11.260 5.338 1.00 67.38 85 LEU A O 1
#

Nearest PDB structures (foldseek):
  4b6d-assembly3_C  TM=7.987E-01  e=4.814E-02  Homo sapiens
  9crn-assembly1_A  TM=3.705E-01  e=7.409E+00  Streptococcus pyogenes NZ131
  8w84-assembly1_D  TM=2.542E-01  e=4.477E+00  Homo sapiens
  8w83-assembly4_P  TM=2.588E-01  e=4.768E+00  Homo sapiens

Radius of gyration: 14.88 Å; Cα contacts (8 Å, |Δi|>4): 109; chains: 1; bounding box: 34×28×36 Å

Foldseek 3Di:
DCPPADWDKDFFDDWDQAPQPRDIDTGIWIAGPDPVDRHIHDPCRVDVVNVQLADPVRNPDGHDDDPDPPDDDFDADPVPRHTPD

Solvent-accessible surface area (backbone atoms only — not comparable to full-atom values): 5549 Å² total; per-residue (Å²): 137,84,70,90,67,63,67,41,83,41,74,63,63,78,74,44,61,20,65,76,83,67,44,81,39,72,50,49,30,29,33,37,69,52,89,93,41,93,49,28,26,37,58,54,68,70,36,65,92,67,48,61,37,50,48,89,94,37,80,90,46,81,55,82,90,65,100,56,78,77,81,89,65,93,57,57,38,92,88,79,70,42,73,73,124

Mean predicted aligned error: 8.26 Å

InterPro domains:
  IPR004146 DC1 [PF03107] (3-46)
  IPR046349 C1-like domain superfamily [SSF57889] (2-52)
  IPR046349 C1-like domain superfamily [SSF57889] (36-83)

Sequence (85 aa):
MDHEHSLQYKPPGAPYKCSGCKELGFGSSYHCENINCNYILHEECANPDYSYTFHPFFEKSNFEFYKKPPGYRTRYCDACGKDVL

Organism: NCBI:txid97028